Protein AF-A0A9N7N6G4-F1 (afdb_monomer_lite)

Organism: Striga hermonthica (NCBI:txid68872)

Radius of gyration: 14.67 Å; chains: 1; bounding box: 33×34×42 Å

Foldseek 3Di:
DDDDDQWDDDDPDIDGDDDLAPVVLVVVVVVQVVCCVVVVDDDDQQLAEDEDDPPDDPVSLVSSCVVDPSHYYDPWDDDPNHIPPDDPPPPVRPDD

Structure (mmCIF, N/CA/C/O backbone):
data_AF-A0A9N7N6G4-F1
#
_entry.id   AF-A0A9N7N6G4-F1
#
loop_
_atom_site.group_PDB
_atom_site.id
_atom_site.type_symbol
_atom_site.label_atom_id
_atom_site.label_alt_id
_atom_site.label_comp_id
_atom_site.label_asym_id
_atom_site.label_entity_id
_atom_site.label_seq_id
_atom_site.pdbx_PDB_ins_code
_atom_site.Cartn_x
_atom_site.Cartn_y
_atom_site.Cartn_z
_atom_site.occupancy
_atom_site.B_iso_or_equiv
_atom_site.auth_seq_id
_atom_site.auth_comp_id
_atom_site.auth_asym_id
_atom_site.auth_atom_id
_atom_site.pdbx_PDB_model_num
ATOM 1 N N . LYS A 1 1 ? 4.126 22.720 -10.853 1.00 57.97 1 LYS A N 1
ATOM 2 C CA . LYS A 1 1 ? 4.401 21.414 -10.200 1.00 57.97 1 LYS A CA 1
ATOM 3 C C . LYS A 1 1 ? 3.134 20.995 -9.471 1.00 57.97 1 LYS A C 1
ATOM 5 O O . LYS A 1 1 ? 2.638 21.803 -8.702 1.00 57.97 1 LYS A O 1
ATOM 10 N N . ALA A 1 2 ? 2.589 19.815 -9.755 1.00 72.12 2 ALA A N 1
ATOM 11 C CA . ALA A 1 2 ? 1.482 19.262 -8.973 1.00 72.12 2 ALA A CA 1
ATOM 12 C C . ALA A 1 2 ? 2.033 18.586 -7.700 1.00 72.12 2 ALA A C 1
ATOM 14 O O . ALA A 1 2 ? 3.182 18.131 -7.733 1.00 72.12 2 ALA A O 1
ATOM 15 N N . PRO A 1 3 ? 1.267 18.543 -6.595 1.00 81.06 3 PRO A N 1
ATOM 16 C CA . PRO A 1 3 ? 1.679 17.844 -5.382 1.00 81.06 3 PRO A CA 1
ATOM 17 C C . PRO A 1 3 ? 1.772 16.331 -5.618 1.00 81.06 3 PRO A C 1
ATOM 19 O O . PRO A 1 3 ? 1.079 15.774 -6.471 1.00 81.06 3 PRO A O 1
ATOM 22 N N . ILE A 1 4 ? 2.640 15.669 -4.854 1.00 82.94 4 ILE A N 1
ATOM 23 C CA . ILE A 1 4 ? 2.749 14.209 -4.853 1.00 82.94 4 ILE A CA 1
ATOM 24 C C . ILE A 1 4 ? 1.545 13.656 -4.089 1.00 82.94 4 ILE A C 1
ATOM 26 O O . ILE A 1 4 ? 1.302 14.043 -2.949 1.00 82.94 4 ILE A O 1
ATOM 30 N N . ILE A 1 5 ? 0.794 12.759 -4.722 1.00 83.62 5 ILE A N 1
ATOM 31 C CA . ILE A 1 5 ? -0.332 12.068 -4.092 1.00 83.62 5 ILE A CA 1
ATOM 32 C C . ILE A 1 5 ? 0.217 10.814 -3.411 1.00 83.62 5 ILE A C 1
ATOM 34 O O . ILE A 1 5 ? 0.779 9.953 -4.085 1.00 83.62 5 ILE A O 1
ATOM 38 N N . SER A 1 6 ? 0.060 10.716 -2.091 1.00 87.56 6 SER A N 1
ATOM 39 C CA . SER A 1 6 ? 0.475 9.545 -1.304 1.00 87.56 6 SER A CA 1
ATOM 40 C C . SER A 1 6 ? -0.677 8.599 -0.973 1.00 87.56 6 SER A C 1
ATOM 42 O O . SER A 1 6 ? -0.438 7.441 -0.650 1.00 87.56 6 SER A O 1
ATOM 44 N N . HIS A 1 7 ? -1.926 9.057 -1.059 1.00 89.06 7 HIS A N 1
ATOM 45 C CA . HIS A 1 7 ? -3.088 8.245 -0.717 1.00 89.06 7 HIS A CA 1
ATOM 46 C C . HIS A 1 7 ? -4.377 8.760 -1.365 1.00 89.06 7 HIS A C 1
ATOM 48 O O . HIS A 1 7 ? -4.467 9.921 -1.767 1.00 89.06 7 HIS A O 1
ATOM 54 N N . LEU A 1 8 ? -5.385 7.892 -1.423 1.00 90.81 8 LEU A N 1
ATOM 55 C CA . LEU A 1 8 ? -6.759 8.205 -1.793 1.00 90.81 8 LEU A CA 1
ATOM 56 C C . LEU A 1 8 ? -7.711 7.439 -0.865 1.00 90.81 8 LEU A C 1
ATOM 58 O O . LEU A 1 8 ? -7.597 6.222 -0.733 1.00 90.81 8 LEU A O 1
ATOM 62 N N . PHE A 1 9 ? -8.632 8.158 -0.228 1.00 89.56 9 PHE A N 1
ATOM 63 C CA . PHE A 1 9 ? -9.649 7.600 0.665 1.00 89.56 9 PHE A CA 1
ATOM 64 C C . PHE A 1 9 ? -11.029 7.783 0.039 1.00 89.56 9 PHE A C 1
ATOM 66 O O . PHE A 1 9 ? -11.369 8.892 -0.384 1.00 89.56 9 PHE A O 1
ATOM 73 N N . PHE A 1 10 ? -11.828 6.720 0.005 1.00 88.44 10 PHE A N 1
ATOM 74 C CA . PHE A 1 10 ? -13.228 6.791 -0.396 1.00 88.44 10 PHE A CA 1
ATOM 75 C C . PHE A 1 10 ? -14.047 5.752 0.366 1.00 88.44 10 PHE A C 1
ATOM 77 O O . PHE A 1 10 ? -13.807 4.560 0.216 1.00 88.44 10 PHE A O 1
ATOM 84 N N . ALA A 1 11 ? -15.032 6.206 1.147 1.00 88.94 11 ALA A N 1
ATOM 85 C CA . ALA A 1 11 ? -15.810 5.345 2.039 1.00 88.94 11 ALA A CA 1
ATOM 86 C C . ALA A 1 11 ? -14.889 4.461 2.911 1.00 88.94 11 ALA A C 1
ATOM 88 O O . ALA A 1 11 ? -14.080 4.995 3.669 1.00 88.94 11 ALA A O 1
ATOM 89 N N . ASP A 1 12 ? -15.013 3.141 2.798 1.00 86.19 12 ASP A N 1
ATOM 90 C CA . ASP A 1 12 ? -14.207 2.126 3.477 1.00 86.19 12 ASP A CA 1
ATOM 91 C C . ASP A 1 12 ? -12.939 1.702 2.706 1.00 86.19 12 ASP A C 1
ATOM 93 O O . ASP A 1 12 ? -12.105 0.980 3.254 1.00 86.19 12 ASP A O 1
ATOM 97 N N . ASP A 1 13 ? -12.745 2.183 1.473 1.00 89.00 13 ASP A N 1
ATOM 98 C CA . ASP A 1 13 ? -11.610 1.823 0.623 1.00 89.00 13 ASP A CA 1
ATOM 99 C C . ASP A 1 13 ? -10.465 2.848 0.702 1.00 89.00 13 ASP A C 1
ATOM 101 O O . ASP A 1 13 ? -10.617 4.047 0.422 1.00 89.00 13 ASP A O 1
ATOM 105 N N . VAL A 1 14 ? -9.259 2.344 0.983 1.00 89.44 14 VAL A N 1
ATOM 106 C CA . VAL A 1 14 ? -8.018 3.130 1.035 1.00 89.44 14 VAL A CA 1
ATOM 107 C C . VAL A 1 14 ? -7.039 2.641 -0.023 1.00 89.44 14 VAL A C 1
ATOM 109 O O . VAL A 1 14 ? -6.704 1.459 -0.081 1.00 89.44 14 VAL A O 1
ATOM 112 N N . LEU A 1 15 ? -6.524 3.566 -0.831 1.00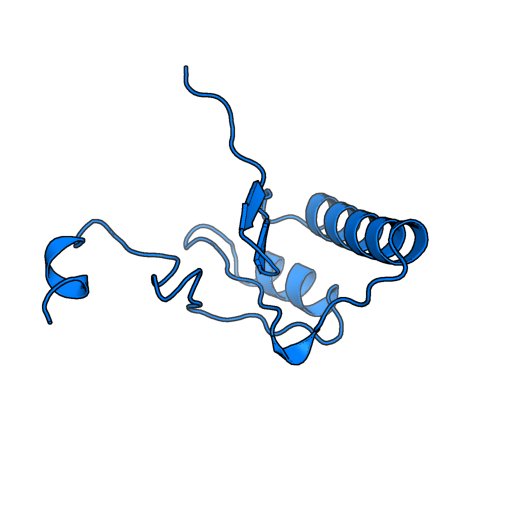 91.50 15 LEU A N 1
ATOM 113 C CA . LEU A 1 15 ? -5.437 3.312 -1.771 1.00 91.50 15 LEU A CA 1
ATOM 114 C C . LEU A 1 15 ? -4.197 4.100 -1.348 1.00 91.50 15 LEU A C 1
ATOM 116 O O . LEU A 1 15 ? -4.229 5.326 -1.303 1.00 91.50 15 LEU A O 1
ATOM 120 N N . LEU A 1 16 ? -3.101 3.398 -1.060 1.00 91.69 16 LEU A N 1
ATOM 121 C CA . LEU A 1 16 ? -1.828 3.990 -0.644 1.00 91.69 16 LEU A CA 1
ATOM 122 C C . LEU A 1 16 ? -0.799 3.924 -1.779 1.00 91.69 16 LEU A C 1
ATOM 124 O O . LEU A 1 16 ? -0.676 2.909 -2.466 1.00 91.69 16 LEU A O 1
ATOM 128 N N . PHE A 1 17 ? -0.035 5.002 -1.949 1.00 90.75 17 PHE A N 1
ATOM 129 C CA . PHE A 1 17 ? 1.064 5.116 -2.902 1.00 90.75 17 PHE A CA 1
ATOM 130 C C . PHE A 1 17 ? 2.371 5.373 -2.153 1.00 90.75 17 PHE A C 1
ATOM 132 O O . PHE A 1 17 ? 2.497 6.346 -1.410 1.00 90.75 17 PHE A O 1
ATOM 139 N N . CYS A 1 18 ? 3.371 4.530 -2.389 1.00 91.12 18 CYS A N 1
ATOM 140 C CA . CYS A 1 18 ? 4.714 4.714 -1.857 1.00 91.12 18 CYS A CA 1
ATOM 141 C C . CYS A 1 18 ? 5.768 4.232 -2.854 1.00 91.12 18 CYS A C 1
ATOM 143 O O . CYS A 1 18 ? 5.462 3.560 -3.844 1.00 91.12 18 CYS A O 1
ATOM 145 N N . GLU A 1 19 ? 7.024 4.572 -2.585 1.00 91.81 19 GLU A N 1
ATOM 146 C CA . GLU A 1 19 ? 8.143 3.988 -3.308 1.00 91.81 19 GLU A CA 1
ATOM 147 C C . GLU A 1 19 ? 8.257 2.490 -2.989 1.00 91.81 19 GLU A C 1
ATOM 149 O O . GLU A 1 19 ? 7.946 2.038 -1.884 1.00 91.81 19 GLU A O 1
ATOM 154 N N . ALA A 1 20 ? 8.656 1.701 -3.986 1.00 91.94 20 ALA A N 1
ATOM 155 C CA . ALA A 1 20 ? 8.802 0.262 -3.833 1.00 91.94 20 ALA A CA 1
ATOM 156 C C . ALA A 1 20 ? 10.157 -0.060 -3.192 1.00 91.94 20 ALA A C 1
ATOM 158 O O . ALA A 1 20 ? 11.091 -0.470 -3.878 1.00 91.94 20 ALA A O 1
ATOM 159 N N . ASP A 1 21 ? 10.249 0.113 -1.877 1.00 91.81 21 ASP A N 1
ATOM 160 C CA . ASP A 1 21 ? 11.383 -0.333 -1.073 1.00 91.81 21 ASP A CA 1
ATOM 161 C C . ASP A 1 21 ? 10.937 -0.887 0.292 1.00 91.81 21 ASP A C 1
ATOM 163 O O . ASP A 1 21 ? 9.776 -0.785 0.698 1.00 91.81 21 ASP A O 1
ATOM 167 N N . SER A 1 22 ? 11.874 -1.516 1.004 1.00 90.19 22 SER A N 1
ATOM 168 C CA . SER A 1 22 ? 11.611 -2.130 2.309 1.00 90.19 22 SER A CA 1
ATOM 169 C C . SER A 1 22 ? 11.318 -1.109 3.412 1.00 90.19 22 SER A C 1
ATOM 171 O O . SER A 1 22 ? 10.593 -1.420 4.358 1.00 90.19 22 SER A O 1
ATOM 173 N N . LYS A 1 23 ? 11.851 0.111 3.302 1.00 93.25 23 LYS A N 1
ATOM 174 C CA . LYS A 1 23 ? 11.668 1.167 4.301 1.00 93.25 23 LYS A CA 1
ATOM 175 C C . LYS A 1 23 ? 10.231 1.681 4.273 1.00 93.25 23 LYS A C 1
ATOM 177 O O . LYS A 1 23 ? 9.580 1.725 5.313 1.00 93.25 23 LYS A O 1
ATOM 182 N N . HIS A 1 24 ? 9.719 2.020 3.096 1.00 93.19 24 HIS A N 1
ATOM 183 C CA . HIS A 1 24 ? 8.346 2.466 2.895 1.00 93.19 24 HIS A CA 1
ATOM 184 C C . HIS A 1 24 ? 7.341 1.349 3.185 1.00 93.19 24 HIS A C 1
ATOM 186 O O . HIS A 1 24 ? 6.313 1.612 3.804 1.00 93.19 24 HIS A O 1
ATOM 192 N N . ALA A 1 25 ? 7.659 0.099 2.832 1.00 91.75 25 ALA A N 1
ATOM 193 C CA . ALA A 1 25 ? 6.848 -1.056 3.214 1.00 91.75 25 ALA A CA 1
ATOM 194 C C . ALA A 1 25 ? 6.692 -1.180 4.741 1.00 91.75 25 ALA A C 1
ATOM 196 O O . ALA A 1 25 ? 5.587 -1.402 5.231 1.00 91.75 25 ALA A O 1
ATOM 197 N N . SER A 1 26 ? 7.779 -1.002 5.498 1.00 92.12 26 SER A N 1
ATOM 198 C CA . SER A 1 26 ? 7.749 -1.012 6.967 1.00 92.12 26 SER A CA 1
ATOM 199 C C . SER A 1 26 ? 6.962 0.175 7.539 1.00 92.12 26 SER A C 1
ATOM 201 O O . SER A 1 26 ? 6.131 0.005 8.429 1.00 92.12 26 SER A O 1
ATOM 203 N N . LEU A 1 27 ? 7.133 1.372 6.964 1.00 92.94 27 LEU A N 1
ATOM 204 C CA . LEU A 1 27 ? 6.362 2.555 7.360 1.00 92.94 27 LEU A CA 1
ATOM 205 C C . LEU A 1 27 ? 4.854 2.360 7.165 1.00 92.94 27 LEU A C 1
ATOM 207 O O . LEU A 1 27 ? 4.083 2.722 8.050 1.00 92.94 27 LEU A O 1
ATOM 211 N N . ILE A 1 28 ? 4.429 1.765 6.046 1.00 92.19 28 ILE A N 1
ATOM 212 C CA . ILE A 1 28 ? 3.011 1.467 5.808 1.00 92.19 28 ILE A CA 1
ATOM 213 C C . ILE A 1 28 ? 2.487 0.466 6.838 1.00 92.19 28 ILE A C 1
ATOM 215 O O . ILE A 1 28 ? 1.398 0.670 7.36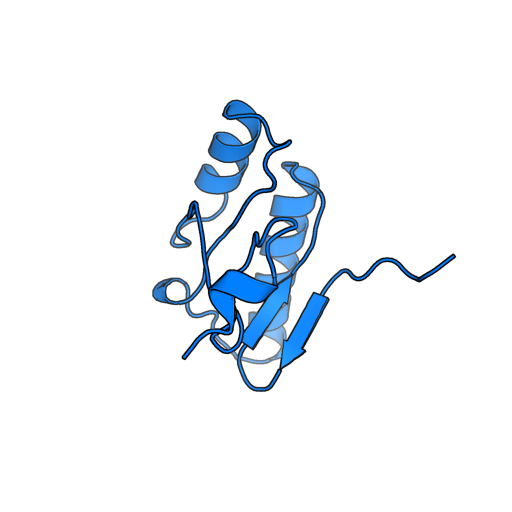0 1.00 92.19 28 ILE A O 1
ATOM 219 N N . GLN A 1 29 ? 3.239 -0.587 7.165 1.00 90.12 29 GLN A N 1
ATOM 220 C CA . GLN A 1 29 ? 2.812 -1.562 8.176 1.00 90.12 29 GLN A CA 1
ATOM 221 C C . GLN A 1 29 ? 2.614 -0.918 9.547 1.00 90.12 29 GLN A C 1
ATOM 223 O O . GLN A 1 29 ? 1.587 -1.145 10.185 1.00 90.12 29 GLN A O 1
ATOM 228 N N . ASN A 1 30 ? 3.555 -0.073 9.969 1.00 91.81 30 ASN A N 1
ATOM 229 C CA . ASN A 1 30 ? 3.439 0.650 11.231 1.00 91.81 30 ASN A CA 1
ATOM 230 C C . ASN A 1 30 ? 2.245 1.607 11.216 1.00 91.81 30 ASN A C 1
ATOM 232 O O . ASN A 1 30 ? 1.455 1.596 12.153 1.00 91.81 30 ASN A O 1
ATOM 236 N N . PHE A 1 31 ? 2.061 2.368 10.133 1.00 91.12 31 PHE A N 1
ATOM 237 C CA . PHE A 1 31 ? 0.907 3.252 9.972 1.00 91.12 31 PHE A CA 1
ATOM 238 C C . PHE A 1 31 ? -0.420 2.489 10.072 1.00 91.12 31 PHE A C 1
ATOM 240 O O . PHE A 1 31 ? -1.334 2.917 10.767 1.00 91.12 31 PHE A O 1
ATOM 247 N N . LEU A 1 32 ? -0.522 1.346 9.397 1.00 89.44 32 LEU A N 1
ATOM 248 C CA . LEU A 1 32 ? -1.701 0.486 9.412 1.00 89.44 32 LEU A CA 1
ATOM 249 C C . LEU A 1 32 ? -1.998 -0.063 10.818 1.00 89.44 32 LEU A C 1
ATOM 251 O O . LEU A 1 32 ? -3.159 -0.124 11.228 1.00 89.44 32 LEU A O 1
ATOM 255 N N . LEU A 1 33 ? -0.957 -0.419 11.571 1.00 89.44 33 LEU A N 1
ATOM 256 C CA . LEU A 1 33 ? -1.075 -0.875 12.953 1.00 89.44 33 LEU A CA 1
ATOM 257 C C . LEU A 1 33 ? -1.516 0.258 13.889 1.00 89.44 33 LEU A C 1
ATOM 259 O O . LEU A 1 33 ? -2.474 0.086 14.641 1.00 89.44 33 LEU A O 1
ATOM 263 N N . GLU A 1 34 ? -0.871 1.422 13.814 1.00 92.19 34 GLU A N 1
ATOM 264 C CA . GLU A 1 34 ? -1.239 2.603 14.604 1.00 92.19 34 GLU A CA 1
ATOM 265 C C . GLU A 1 34 ? -2.657 3.074 14.288 1.00 92.19 34 GLU A C 1
ATOM 267 O O . GLU A 1 34 ? -3.426 3.378 15.199 1.00 92.19 34 GLU A O 1
ATOM 272 N N . TYR A 1 35 ? -3.038 3.068 13.009 1.00 89.31 35 TYR A N 1
ATOM 273 C CA . TYR A 1 35 ? -4.394 3.381 12.581 1.00 89.31 35 TYR A CA 1
ATOM 274 C C . TYR A 1 35 ? -5.409 2.427 13.213 1.00 89.31 35 TYR A C 1
ATOM 276 O O . TYR A 1 35 ? -6.423 2.879 13.747 1.00 89.31 35 TYR A O 1
ATOM 284 N N . GLY A 1 36 ? -5.139 1.119 13.199 1.00 90.00 36 GLY A N 1
ATOM 285 C CA . GLY A 1 36 ? -6.011 0.129 13.830 1.00 90.00 36 GLY A CA 1
ATOM 286 C C . GLY A 1 36 ? -6.140 0.334 15.341 1.00 90.00 36 GLY A C 1
ATOM 287 O O . GLY A 1 36 ? -7.246 0.279 15.877 1.00 90.00 36 GLY A O 1
ATOM 288 N N . LEU A 1 37 ? -5.034 0.647 16.023 1.00 91.75 37 LEU A N 1
ATOM 289 C CA . LEU A 1 37 ? -5.037 0.937 17.461 1.00 91.75 37 LEU A CA 1
ATOM 290 C C . LEU A 1 37 ? -5.805 2.222 17.799 1.00 91.75 37 LEU A C 1
ATOM 292 O O . LEU A 1 37 ? -6.581 2.233 18.750 1.00 91.75 37 LEU A O 1
ATOM 296 N N . GLY A 1 38 ? -5.609 3.292 17.025 1.00 93.38 38 GLY A N 1
ATOM 297 C CA . GLY A 1 38 ? -6.239 4.589 17.274 1.00 93.38 38 GLY A CA 1
ATOM 298 C C . GLY A 1 38 ? -7.719 4.647 16.891 1.00 93.38 38 GLY A C 1
ATOM 299 O O . GLY A 1 38 ? -8.496 5.336 17.546 1.00 93.38 38 GLY A O 1
ATOM 300 N N . SER A 1 39 ? -8.123 3.925 15.843 1.00 90.44 39 SER A N 1
ATOM 301 C CA . SER A 1 39 ? -9.511 3.912 15.354 1.00 90.44 39 SER A CA 1
ATOM 302 C C . SER A 1 39 ? -10.362 2.774 15.927 1.00 90.44 39 SER A C 1
ATOM 304 O O . SER A 1 39 ? -11.586 2.818 15.818 1.00 90.44 39 SER A O 1
ATOM 306 N N . GLY A 1 40 ? -9.736 1.729 16.481 1.00 91.19 40 GLY A N 1
ATOM 307 C CA . GLY A 1 40 ? -10.399 0.472 16.840 1.00 91.19 40 GLY A CA 1
ATOM 308 C C . GLY A 1 40 ? -10.800 -0.388 15.633 1.00 91.19 40 GLY A C 1
ATOM 309 O O . GLY A 1 40 ? -11.447 -1.424 15.801 1.00 91.19 40 GLY A O 1
ATOM 310 N N . GLN A 1 41 ? -10.441 0.022 14.414 1.00 88.31 41 GLN A N 1
ATOM 311 C CA . GLN A 1 41 ? -10.752 -0.710 13.192 1.00 88.31 41 GLN A CA 1
ATOM 312 C C . GLN A 1 41 ? -9.731 -1.819 12.925 1.00 88.31 41 GLN A C 1
ATOM 314 O O . GLN A 1 41 ? -8.586 -1.786 13.375 1.00 88.31 41 GLN A O 1
ATOM 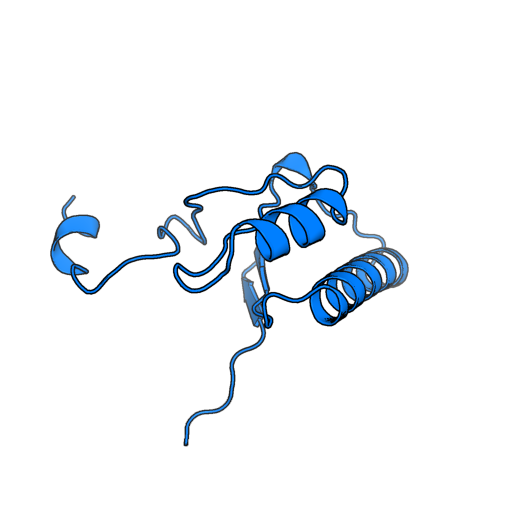319 N N . ARG A 1 42 ? -10.150 -2.820 12.147 1.00 87.50 42 ARG A N 1
ATOM 320 C CA . ARG A 1 42 ? -9.283 -3.902 11.673 1.00 87.50 42 ARG A CA 1
ATOM 321 C C . ARG A 1 42 ? -9.188 -3.858 10.161 1.00 87.50 42 ARG A C 1
ATOM 323 O O . ARG A 1 42 ? -10.202 -3.767 9.476 1.00 87.50 42 ARG A O 1
ATOM 330 N N . ILE A 1 43 ? -7.967 -3.976 9.657 1.00 87.44 43 ILE A N 1
ATOM 331 C CA . ILE A 1 43 ? -7.717 -4.066 8.222 1.00 87.44 43 ILE A CA 1
ATOM 332 C C . ILE A 1 43 ? -8.180 -5.430 7.733 1.00 87.44 43 ILE A C 1
ATOM 334 O O . ILE A 1 43 ? -7.832 -6.467 8.301 1.00 87.44 43 ILE A O 1
ATOM 338 N N . ASN A 1 44 ? -8.963 -5.424 6.660 1.00 89.94 44 ASN A N 1
ATOM 339 C CA . ASN A 1 44 ? -9.360 -6.648 5.993 1.00 89.94 44 ASN A CA 1
ATOM 340 C C . ASN A 1 44 ? -8.222 -7.112 5.075 1.00 89.94 44 ASN A C 1
ATOM 342 O O . ASN A 1 44 ? -8.085 -6.625 3.952 1.00 89.94 44 ASN A O 1
ATOM 346 N N . MET A 1 45 ? -7.396 -8.035 5.569 1.00 89.06 45 MET A N 1
ATOM 347 C CA . MET A 1 45 ? -6.242 -8.552 4.828 1.00 89.06 45 MET A CA 1
ATOM 348 C C . MET A 1 45 ? -6.653 -9.282 3.541 1.00 89.06 45 MET A C 1
ATOM 350 O O . MET A 1 45 ? -5.986 -9.120 2.523 1.00 89.06 45 MET A O 1
ATOM 354 N N . ASP A 1 46 ? -7.798 -9.974 3.545 1.00 88.31 46 ASP A N 1
ATOM 355 C CA . ASP A 1 46 ? -8.307 -10.726 2.387 1.00 88.31 46 ASP A CA 1
ATOM 356 C C . ASP A 1 46 ? -8.755 -9.815 1.235 1.00 88.31 46 ASP A C 1
ATOM 358 O O . ASP A 1 46 ? -8.629 -10.165 0.061 1.00 88.31 46 ASP A O 1
ATOM 362 N N . LYS A 1 47 ? -9.283 -8.629 1.562 1.00 88.25 47 LYS A N 1
ATOM 363 C CA . LYS A 1 47 ? -9.650 -7.596 0.578 1.00 88.25 47 LYS A CA 1
ATOM 364 C C . LYS A 1 47 ? -8.483 -6.681 0.209 1.00 88.25 47 LYS A C 1
ATOM 366 O O . LYS A 1 47 ? -8.559 -5.962 -0.788 1.00 88.25 47 LYS A O 1
ATOM 371 N N . SER A 1 48 ? -7.415 -6.692 0.999 1.00 90.88 48 SER A N 1
ATOM 372 C CA . SER A 1 48 ? -6.237 -5.864 0.766 1.00 90.88 48 SER A CA 1
ATOM 373 C C . SER A 1 48 ? -5.321 -6.512 -0.267 1.00 90.88 48 SER A C 1
ATOM 375 O O . SER A 1 48 ? -5.154 -7.729 -0.322 1.00 90.88 48 SER A O 1
ATOM 377 N N . SER A 1 49 ? -4.691 -5.693 -1.106 1.00 92.25 49 SER A N 1
ATOM 378 C CA . SER A 1 49 ? -3.748 -6.191 -2.107 1.00 92.25 49 SER A CA 1
ATOM 379 C C . SER A 1 49 ? -2.626 -5.198 -2.376 1.00 92.25 49 SER A C 1
ATOM 381 O O . SER A 1 49 ? -2.818 -3.986 -2.291 1.00 92.25 49 SER A O 1
ATOM 383 N N . ILE A 1 50 ? -1.451 -5.722 -2.723 1.00 92.44 50 ILE A N 1
ATOM 384 C CA . ILE A 1 50 ? -0.291 -4.924 -3.127 1.00 92.44 50 ILE A CA 1
ATOM 385 C C . ILE A 1 50 ? -0.106 -5.075 -4.631 1.00 92.44 50 ILE A C 1
ATOM 387 O O . ILE A 1 50 ? -0.019 -6.186 -5.160 1.00 92.44 50 ILE A O 1
ATOM 391 N N . PHE A 1 51 ? -0.013 -3.943 -5.321 1.00 91.19 51 PHE A N 1
ATOM 392 C CA . PHE A 1 51 ? 0.263 -3.871 -6.748 1.00 91.19 51 PHE A CA 1
ATOM 393 C C . PHE A 1 51 ? 1.536 -3.059 -6.988 1.00 91.19 51 PHE A C 1
ATOM 395 O O . PHE A 1 51 ? 1.736 -2.001 -6.396 1.00 91.19 51 PHE A O 1
ATOM 402 N N . PHE A 1 52 ? 2.388 -3.539 -7.893 1.00 90.19 52 PHE A N 1
ATOM 403 C CA . PHE A 1 52 ? 3.666 -2.905 -8.203 1.00 90.19 52 PHE A CA 1
ATOM 404 C C . PHE A 1 52 ? 3.675 -2.297 -9.599 1.00 90.19 52 PHE A C 1
ATOM 406 O O . PHE A 1 52 ? 3.111 -2.843 -10.550 1.00 90.19 52 PHE A O 1
ATOM 413 N N . SER A 1 53 ? 4.411 -1.197 -9.743 1.00 86.62 53 SER A N 1
ATOM 414 C CA . SER A 1 53 ? 4.716 -0.646 -11.059 1.00 86.62 53 SER A CA 1
ATOM 415 C C . SER A 1 53 ? 5.551 -1.630 -11.893 1.00 86.62 53 SER A C 1
ATOM 417 O O . SER A 1 53 ? 6.274 -2.478 -11.366 1.00 86.62 53 SER A O 1
ATOM 419 N N . LYS A 1 54 ? 5.531 -1.465 -13.221 1.00 83.62 54 LYS A N 1
ATOM 420 C CA . LYS A 1 54 ? 6.376 -2.260 -14.132 1.00 83.62 54 LYS A CA 1
ATOM 421 C C . LYS A 1 54 ? 7.877 -2.083 -13.875 1.00 83.62 54 LYS A C 1
ATOM 423 O O . LYS A 1 54 ? 8.649 -2.949 -14.269 1.00 83.62 54 LYS A O 1
ATOM 428 N N . ASN A 1 55 ? 8.273 -0.982 -13.235 1.00 87.19 55 ASN A N 1
ATOM 429 C CA . ASN A 1 55 ? 9.671 -0.645 -12.980 1.00 87.19 55 ASN A CA 1
ATOM 430 C C . ASN A 1 55 ? 10.241 -1.320 -11.719 1.00 87.19 55 ASN A C 1
ATOM 432 O O . ASN A 1 55 ? 11.419 -1.173 -11.416 1.00 87.19 55 ASN A O 1
ATOM 436 N N . THR A 1 56 ? 9.426 -2.050 -10.955 1.00 89.50 56 THR A N 1
ATOM 437 C CA . THR A 1 56 ? 9.889 -2.705 -9.729 1.00 89.50 56 THR A CA 1
ATOM 438 C C . THR A 1 56 ? 10.539 -4.053 -10.052 1.00 89.50 56 THR A C 1
ATOM 440 O O . THR A 1 56 ? 9.932 -4.921 -10.691 1.00 89.50 56 THR A O 1
ATOM 443 N N . THR A 1 57 ? 11.773 -4.273 -9.593 1.00 92.62 57 THR A N 1
ATOM 444 C CA . THR A 1 57 ? 12.488 -5.546 -9.799 1.00 92.62 57 THR A CA 1
ATOM 445 C C . THR A 1 57 ? 11.802 -6.703 -9.066 1.00 92.62 57 THR A C 1
ATOM 447 O O . THR A 1 57 ? 11.013 -6.501 -8.141 1.00 92.62 57 THR A O 1
ATOM 450 N N . ILE A 1 58 ? 12.057 -7.941 -9.501 1.00 91.38 58 ILE A N 1
ATOM 451 C CA . ILE A 1 58 ? 11.456 -9.129 -8.874 1.00 91.38 58 ILE A CA 1
ATOM 452 C C . ILE A 1 58 ? 11.948 -9.312 -7.430 1.00 91.38 58 ILE A C 1
ATOM 454 O O . ILE A 1 58 ? 11.156 -9.632 -6.552 1.00 91.38 58 ILE A O 1
ATOM 458 N N . ASN A 1 59 ? 13.224 -9.016 -7.164 1.00 93.50 59 ASN A N 1
ATOM 459 C CA . ASN A 1 59 ? 13.816 -9.124 -5.832 1.00 93.50 59 ASN A CA 1
ATOM 460 C C . ASN A 1 59 ? 13.121 -8.192 -4.836 1.00 93.50 59 ASN A C 1
ATOM 462 O O . ASN A 1 59 ? 12.716 -8.637 -3.768 1.00 93.50 59 ASN A O 1
ATOM 466 N N . ILE A 1 60 ? 12.927 -6.922 -5.209 1.00 92.19 60 ILE A N 1
ATOM 467 C CA . ILE A 1 60 ? 12.239 -5.938 -4.364 1.00 92.19 60 ILE A CA 1
ATOM 468 C C . ILE A 1 60 ? 10.794 -6.366 -4.109 1.00 92.19 60 ILE A C 1
ATOM 470 O O . ILE A 1 60 ? 10.332 -6.321 -2.971 1.00 92.19 60 ILE A O 1
ATOM 474 N N . ARG A 1 61 ? 10.090 -6.828 -5.152 1.00 92.25 61 ARG A N 1
ATOM 475 C CA . ARG A 1 61 ? 8.725 -7.349 -5.011 1.00 92.25 61 ARG A CA 1
ATOM 476 C C . ARG A 1 61 ? 8.668 -8.476 -3.994 1.00 92.25 61 ARG A C 1
ATOM 478 O O . ARG A 1 61 ? 7.854 -8.403 -3.087 1.00 92.25 61 ARG A O 1
ATOM 485 N N . ASN A 1 62 ? 9.551 -9.463 -4.112 1.00 92.12 62 ASN A N 1
ATOM 486 C CA . ASN A 1 62 ? 9.582 -10.599 -3.198 1.00 92.12 62 ASN A CA 1
ATOM 487 C C . ASN A 1 62 ? 9.818 -10.149 -1.756 1.00 92.12 62 ASN A C 1
ATOM 489 O O . ASN A 1 62 ? 9.053 -10.556 -0.892 1.00 92.12 62 ASN A O 1
ATOM 493 N N . VAL A 1 63 ? 10.793 -9.262 -1.519 1.00 92.69 63 VAL A N 1
ATOM 494 C CA . VAL A 1 63 ? 11.085 -8.711 -0.183 1.00 92.69 63 VAL A CA 1
ATOM 495 C C . VAL A 1 63 ? 9.858 -8.022 0.415 1.00 92.69 63 VAL A C 1
ATOM 497 O O . VAL A 1 63 ? 9.479 -8.313 1.550 1.00 92.69 63 VAL A O 1
ATOM 500 N N . ILE A 1 64 ? 9.204 -7.147 -0.354 1.00 93.19 64 ILE A N 1
ATOM 501 C CA . ILE A 1 64 ? 8.019 -6.420 0.113 1.00 93.19 64 ILE A CA 1
ATOM 502 C C . ILE A 1 64 ? 6.869 -7.397 0.368 1.00 93.19 64 ILE A C 1
ATOM 504 O O . ILE A 1 64 ? 6.292 -7.377 1.450 1.00 93.19 64 ILE A O 1
ATOM 508 N N . CYS A 1 65 ? 6.576 -8.303 -0.564 1.00 91.75 65 CYS A N 1
ATOM 509 C CA . CYS A 1 65 ? 5.518 -9.300 -0.400 1.00 91.75 65 CYS A CA 1
ATOM 510 C C . CYS A 1 65 ? 5.736 -10.191 0.823 1.00 91.75 65 CYS A C 1
ATOM 512 O O . CYS A 1 65 ? 4.789 -10.457 1.552 1.00 91.75 65 CYS A O 1
ATOM 514 N N . SER A 1 66 ? 6.976 -10.609 1.095 1.00 90.50 66 SER A N 1
ATOM 515 C CA . SER A 1 66 ? 7.283 -11.401 2.289 1.00 90.50 66 SER A CA 1
ATOM 516 C C . SER A 1 66 ? 7.143 -10.618 3.597 1.00 90.50 66 SER A C 1
ATOM 518 O O . SER A 1 66 ? 6.970 -11.235 4.642 1.00 90.50 66 SER A O 1
ATOM 520 N N . SER A 1 67 ? 7.196 -9.281 3.559 1.00 89.06 67 SER A N 1
ATOM 521 C CA . SER A 1 67 ? 6.9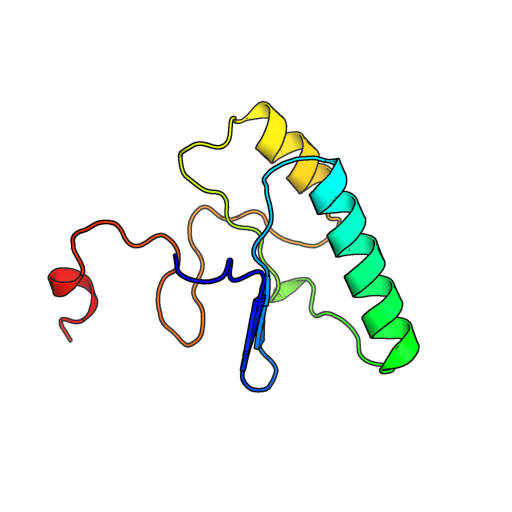90 -8.455 4.755 1.00 89.06 67 SER A CA 1
ATOM 522 C C . SER A 1 67 ? 5.514 -8.297 5.138 1.00 89.06 67 SER A C 1
ATOM 524 O O . SER A 1 67 ? 5.210 -8.175 6.316 1.00 89.06 67 SER A O 1
ATOM 526 N N . PHE A 1 68 ? 4.587 -8.357 4.177 1.00 87.31 68 PHE A N 1
ATOM 527 C CA . PHE A 1 68 ? 3.155 -8.197 4.434 1.00 87.31 68 PHE A CA 1
ATOM 528 C C . PHE A 1 68 ? 2.456 -9.552 4.585 1.00 87.31 68 PHE A C 1
ATOM 530 O O . PHE A 1 68 ? 1.933 -10.121 3.626 1.00 87.31 68 PHE A O 1
ATOM 537 N N . VAL A 1 69 ? 2.415 -10.071 5.812 1.00 82.06 69 VAL A N 1
ATOM 538 C CA . VAL A 1 69 ? 1.729 -11.338 6.110 1.00 82.06 69 VAL A CA 1
ATOM 539 C C . VAL A 1 69 ? 0.214 -11.176 5.941 1.00 82.06 69 VAL A C 1
ATOM 541 O O . VAL A 1 69 ? -0.399 -10.309 6.557 1.00 82.06 69 VAL A O 1
ATOM 544 N N . GLY A 1 70 ? -0.393 -12.031 5.114 1.00 81.56 70 GLY A N 1
ATOM 545 C CA . GLY A 1 70 ? -1.844 -12.066 4.890 1.00 81.56 70 GLY A CA 1
ATOM 546 C C . GLY A 1 70 ? -2.354 -11.163 3.763 1.00 81.56 70 GLY A C 1
ATOM 547 O O . GLY A 1 70 ? -3.522 -11.271 3.410 1.00 81.56 70 GLY A O 1
ATOM 548 N N . ILE A 1 71 ? -1.505 -10.327 3.154 1.00 89.19 71 ILE A N 1
ATOM 549 C CA . ILE A 1 71 ? -1.890 -9.491 2.008 1.00 89.19 71 ILE A CA 1
ATOM 550 C C . ILE A 1 71 ? -1.376 -10.112 0.712 1.00 89.19 71 ILE A C 1
ATOM 552 O O . ILE A 1 71 ? -0.202 -10.459 0.580 1.00 89.19 71 ILE A O 1
ATOM 556 N N . SER A 1 72 ? -2.251 -10.211 -0.287 1.00 87.56 72 SER A N 1
ATOM 557 C CA . SER A 1 72 ? -1.882 -10.772 -1.585 1.00 87.56 72 SER A CA 1
ATOM 558 C C . SER A 1 72 ? -1.167 -9.752 -2.473 1.00 87.56 72 SER A C 1
ATOM 560 O O . SER A 1 72 ? -1.670 -8.658 -2.739 1.00 87.56 72 SER A O 1
ATOM 562 N N . CYS A 1 73 ? -0.015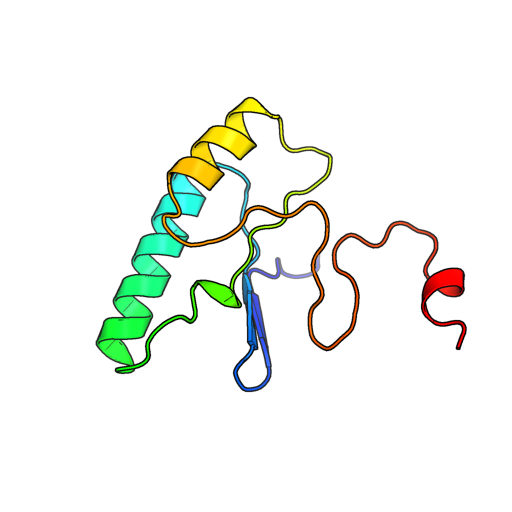 -10.143 -3.014 1.00 89.62 73 CYS A N 1
ATOM 563 C CA . CYS A 1 73 ? 0.649 -9.407 -4.084 1.00 89.62 73 CYS A CA 1
ATOM 564 C C . CYS A 1 73 ? 0.074 -9.801 -5.446 1.00 89.62 73 CYS A C 1
ATOM 566 O O . CYS A 1 73 ? 0.213 -10.943 -5.887 1.00 89.62 73 CYS A O 1
ATOM 568 N N . VAL A 1 74 ? -0.541 -8.846 -6.142 1.00 88.19 74 VAL A N 1
ATOM 569 C CA . VAL A 1 74 ? -1.290 -9.098 -7.377 1.00 88.19 74 VAL A CA 1
ATOM 570 C C . VAL A 1 74 ? -0.710 -8.342 -8.568 1.00 88.19 74 VAL A C 1
ATOM 572 O O . VAL A 1 74 ? -0.131 -7.262 -8.454 1.00 88.19 74 VAL A O 1
ATOM 575 N N . LYS A 1 75 ? -0.886 -8.918 -9.762 1.00 80.88 75 LYS A N 1
ATOM 576 C CA . LYS A 1 75 ? -0.481 -8.285 -11.031 1.00 80.88 75 LYS A CA 1
ATOM 577 C C . LYS A 1 75 ? -1.466 -7.222 -11.513 1.00 80.88 75 LYS A C 1
ATOM 579 O O . LYS A 1 75 ? -1.115 -6.432 -12.379 1.00 80.88 75 LYS A O 1
ATOM 584 N N . SER A 1 76 ? -2.695 -7.236 -11.011 1.00 81.31 76 SER A N 1
ATOM 585 C CA . SER A 1 76 ? -3.730 -6.249 -11.298 1.00 81.31 76 SER A CA 1
ATOM 586 C C . SER A 1 76 ? -4.734 -6.264 -10.154 1.00 81.31 76 SER A C 1
ATOM 588 O O . SER A 1 76 ? -5.001 -7.320 -9.584 1.00 81.31 76 SER A O 1
ATOM 590 N N . THR A 1 77 ? -5.265 -5.096 -9.820 1.00 84.19 77 THR A N 1
ATOM 591 C CA . THR A 1 77 ? -6.317 -4.922 -8.818 1.00 84.19 77 THR A CA 1
ATOM 592 C C . THR A 1 77 ? -7.304 -3.867 -9.307 1.00 84.19 77 THR A C 1
ATOM 594 O O . THR A 1 77 ? -7.070 -3.241 -10.346 1.00 84.19 77 THR A O 1
ATOM 597 N N . LYS A 1 78 ? -8.414 -3.674 -8.599 1.00 85.50 78 LYS A N 1
ATOM 598 C CA . LYS A 1 78 ? -9.410 -2.644 -8.902 1.00 85.50 78 LYS A CA 1
ATOM 599 C C . LYS A 1 78 ? -9.579 -1.723 -7.701 1.00 85.50 78 LYS A C 1
ATOM 601 O O . LYS A 1 78 ? -9.542 -2.184 -6.570 1.00 85.50 78 LYS A O 1
ATOM 606 N N . TYR A 1 79 ? -9.814 -0.445 -7.966 1.00 87.12 79 TYR A N 1
ATOM 607 C CA . TYR A 1 79 ? -10.226 0.539 -6.972 1.00 87.12 79 TYR A CA 1
ATOM 608 C C . TYR A 1 79 ? -11.512 1.196 -7.468 1.00 87.12 79 TYR A C 1
ATOM 610 O O . TYR A 1 79 ? -11.535 1.722 -8.582 1.00 87.12 79 TYR A O 1
ATOM 618 N N . LEU A 1 80 ? -12.597 1.095 -6.695 1.00 85.88 80 LEU A N 1
ATOM 619 C CA . LEU A 1 80 ? -13.933 1.574 -7.090 1.00 85.88 80 LEU A CA 1
ATOM 620 C C . LEU A 1 80 ? -14.393 1.031 -8.459 1.00 85.88 80 LEU A C 1
ATOM 622 O O . LEU A 1 80 ? -14.941 1.747 -9.294 1.00 85.88 80 LEU A O 1
ATOM 626 N N . GLY A 1 81 ? -14.095 -0.242 -8.734 1.00 83.81 81 GLY A N 1
ATOM 627 C CA . GLY A 1 81 ? -14.411 -0.896 -10.011 1.00 83.81 81 GLY A CA 1
ATOM 628 C C . GLY A 1 81 ? -13.467 -0.551 -11.171 1.00 83.81 81 GLY A C 1
ATOM 629 O O . GLY A 1 81 ? -13.503 -1.234 -12.197 1.00 83.81 81 GLY A O 1
ATOM 630 N N . LEU A 1 82 ? -12.571 0.427 -11.008 1.00 83.12 82 LEU A N 1
ATOM 631 C CA . LEU A 1 82 ? -11.591 0.814 -12.021 1.00 83.12 82 LEU A CA 1
ATOM 632 C C . LEU A 1 82 ? -10.316 -0.025 -11.886 1.00 83.12 82 LEU A C 1
ATOM 634 O O . LEU A 1 82 ? -9.740 -0.078 -10.799 1.00 83.12 82 LEU A O 1
ATOM 638 N N . PRO A 1 83 ? -9.826 -0.666 -12.961 1.00 82.88 83 PRO A N 1
ATOM 639 C CA . PRO A 1 83 ? -8.580 -1.412 -12.882 1.00 82.88 83 PRO A CA 1
ATOM 640 C C . PRO A 1 83 ? -7.394 -0.478 -12.602 1.00 82.88 83 PRO A C 1
ATOM 642 O O . PRO A 1 83 ? -7.222 0.553 -13.245 1.00 82.88 83 PRO A O 1
ATOM 645 N N . LEU A 1 84 ? -6.540 -0.847 -11.654 1.00 79.94 84 LEU A N 1
ATOM 646 C CA . LEU A 1 84 ? -5.269 -0.176 -11.402 1.00 79.94 84 LEU A CA 1
ATOM 647 C C . LEU A 1 84 ? -4.192 -0.738 -12.346 1.00 79.94 84 LEU A C 1
ATOM 649 O O . LEU A 1 84 ? -4.165 -1.934 -12.643 1.00 79.94 84 LEU A O 1
ATOM 653 N N . GLY A 1 85 ? -3.303 0.133 -12.839 1.00 67.81 85 GLY A N 1
ATOM 654 C CA . GLY A 1 85 ? -2.240 -0.241 -13.788 1.00 67.81 85 GLY A CA 1
ATOM 655 C C . GLY A 1 85 ? -2.581 -0.045 -15.273 1.00 67.81 85 GLY A C 1
ATOM 656 O O . GL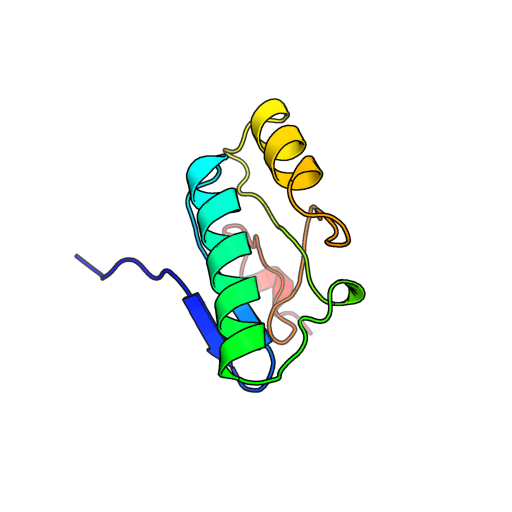Y A 1 85 ? -1.898 -0.588 -16.145 1.00 67.81 85 GLY A O 1
ATOM 657 N N . ILE A 1 86 ? -3.617 0.740 -15.578 1.00 61.62 86 ILE A N 1
ATOM 658 C CA . ILE A 1 86 ? -4.048 1.057 -16.945 1.00 61.62 86 ILE A CA 1
ATOM 659 C C . ILE A 1 86 ? -2.947 1.821 -17.697 1.00 61.62 86 ILE A C 1
ATOM 661 O O . ILE A 1 86 ? -2.554 2.927 -17.325 1.00 61.62 86 ILE A O 1
ATOM 665 N N . GLY A 1 87 ? -2.459 1.230 -18.790 1.00 59.38 87 GLY A N 1
ATOM 666 C CA . GLY A 1 87 ? -1.601 1.910 -19.761 1.00 59.38 87 GLY A CA 1
ATOM 667 C C . GLY A 1 87 ? -2.367 2.942 -20.603 1.00 59.38 87 GLY A C 1
ATOM 668 O O . GLY A 1 87 ? -3.539 3.218 -20.384 1.00 59.38 87 GLY A O 1
ATOM 669 N N . ARG A 1 88 ? -1.731 3.504 -21.637 1.00 53.94 88 ARG A N 1
ATOM 670 C CA . ARG A 1 88 ? -2.299 4.592 -22.471 1.00 53.94 88 ARG A CA 1
ATOM 671 C C . ARG A 1 88 ? -3.651 4.286 -23.153 1.00 53.94 88 ARG A C 1
ATOM 673 O O . ARG A 1 88 ? -4.307 5.212 -23.623 1.00 53.94 88 ARG A O 1
ATOM 680 N N . LYS A 1 89 ? -4.109 3.032 -23.193 1.00 58.50 89 LYS A N 1
ATOM 681 C CA . LYS A 1 89 ? -5.368 2.631 -23.838 1.00 58.50 89 LYS A CA 1
ATOM 682 C C . LYS A 1 89 ? -6.592 2.796 -22.925 1.00 58.50 89 LYS A C 1
ATOM 684 O O . LYS A 1 89 ? -7.240 1.830 -22.545 1.00 58.50 89 LYS A O 1
ATOM 689 N N . LYS A 1 90 ? -6.940 4.047 -22.610 1.00 60.00 90 LYS A N 1
ATOM 690 C CA . LYS A 1 90 ? -8.126 4.374 -21.794 1.00 60.00 90 LYS A CA 1
ATOM 691 C C . LYS A 1 90 ? -9.452 4.028 -22.494 1.00 60.00 90 LYS A C 1
ATOM 693 O O . LYS A 1 90 ? -10.384 3.604 -21.832 1.00 60.00 90 LYS A O 1
ATOM 698 N N . LYS A 1 91 ? -9.535 4.154 -23.826 1.00 62.16 91 LYS A N 1
ATOM 699 C CA . LYS A 1 91 ? -10.787 3.963 -24.594 1.00 62.16 91 LYS A CA 1
ATOM 700 C C . LYS A 1 91 ? -11.318 2.523 -24.636 1.00 62.16 91 LYS A C 1
ATOM 702 O O . LYS A 1 91 ? -12.517 2.349 -24.783 1.00 62.16 91 LYS A O 1
ATOM 707 N N . GLU A 1 92 ? -10.458 1.511 -24.541 1.00 60.47 92 GLU A N 1
ATOM 708 C CA . GLU A 1 92 ? -10.881 0.101 -24.647 1.00 60.47 92 GLU A CA 1
ATOM 709 C C . GLU A 1 92 ? -11.521 -0.422 -23.349 1.00 60.47 92 GLU A C 1
ATOM 711 O O . GLU A 1 92 ? -12.295 -1.366 -23.395 1.00 60.47 92 GLU A O 1
ATOM 716 N N . ILE A 1 93 ? -11.242 0.207 -22.203 1.00 57.31 93 ILE A N 1
ATOM 717 C CA . ILE A 1 93 ? -11.641 -0.287 -20.873 1.00 57.31 93 ILE A CA 1
ATOM 718 C C . ILE A 1 93 ? -13.017 0.246 -20.447 1.00 57.31 93 ILE A C 1
ATOM 720 O O . ILE A 1 93 ? -13.719 -0.405 -19.683 1.00 57.31 93 ILE A O 1
ATOM 724 N N . PHE A 1 94 ? -13.421 1.409 -20.965 1.00 61.53 94 PHE A N 1
ATOM 725 C CA . PHE A 1 94 ? -14.743 2.004 -20.721 1.00 61.53 94 PHE A CA 1
ATOM 726 C C . PHE A 1 94 ? -15.774 1.651 -21.803 1.00 61.53 94 PHE A C 1
ATOM 728 O O . PHE A 1 94 ? -16.837 2.265 -21.854 1.00 61.53 94 PHE A O 1
ATOM 735 N N . ARG A 1 95 ? -15.462 0.705 -22.698 1.00 57.03 95 ARG A N 1
ATOM 736 C CA . ARG A 1 95 ? -16.451 0.166 -23.634 1.00 57.03 95 ARG A CA 1
ATOM 737 C C . ARG A 1 95 ? -17.282 -0.886 -22.906 1.00 57.03 95 ARG A C 1
ATOM 739 O O . ARG A 1 95 ? -16.815 -2.004 -22.709 1.00 57.03 95 ARG A O 1
ATOM 746 N N . TYR A 1 96 ? -18.463 -0.460 -22.480 1.00 50.22 96 TYR A N 1
ATOM 747 C CA . TYR A 1 96 ? -19.596 -1.325 -22.172 1.00 50.22 96 TYR A CA 1
ATOM 748 C C . TYR A 1 96 ? -20.371 -1.618 -23.458 1.00 50.22 96 TYR A C 1
ATOM 750 O O . TYR A 1 96 ? -20.383 -0.718 -24.336 1.00 50.22 96 TYR A O 1
#

pLDDT: mean 84.76, std 10.9, range [50.22, 93.5]

Sequence (96 aa):
KAPIISHLFFADDVLLFCEADSKHASLIQNFLLEYGLGSGQRINMDKSSIFFSKNTTINIRNVICSSFVGISCVKSTKYLGLPLGIGRKKKEIFRY

Secondary structure (DSSP, 8-state):
-PPPP-EEEETTEEEE---SSHHHHHHHHHHHHHHHHHH-----TTT-EEE--TTS-HHHHHHHHHHSTTPEEES--EETTEETT--S--TTTS--